Protein AF-A0AAN7TRM8-F1 (afdb_monomer_lite)

Sequence (111 aa):
MESLHETGLLSRVPGSKATQKTAPCPISFQEQEVEETMTKMLEQQDMDRRMYIVREIIAIGTDGWGSFERYDGVVAEANEMEAKALSYAESQLERDMTEQHWPFDDFDEDG

InterPro domains:
  IPR051035 Mitochondrial inheritance protein 9 [PTHR36091] (20-107)

pLDDT: mean 82.81, std 19.2, range [36.41, 98.25]

Secondary st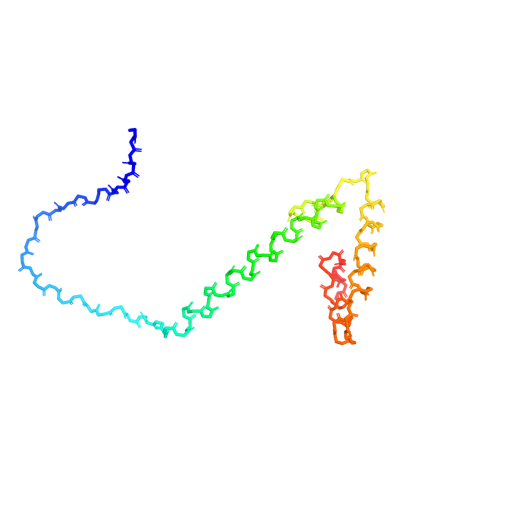ructure (DSSP, 8-state):
----------------------PPPS----HHHHHHHHHHHHHHHHHHHHHHHHHHHHT--TTS---GGGHHHHHHHHHHHHHHHHHH--SHHHHHHHHHS-TTSPP----

Organism: NCBI:txid1508187

Structure (mmCIF, N/CA/C/O backbone):
data_AF-A0AAN7TRM8-F1
#
_entry.id   AF-A0AAN7TRM8-F1
#
loop_
_atom_site.group_PDB
_atom_site.id
_atom_site.type_symbol
_atom_site.label_atom_id
_atom_site.label_alt_id
_atom_site.label_comp_id
_atom_site.label_asym_id
_atom_site.label_entity_id
_atom_site.label_seq_id
_atom_site.pdbx_PDB_ins_code
_atom_site.Cartn_x
_atom_site.Cartn_y
_atom_site.Cartn_z
_atom_site.occupancy
_atom_site.B_iso_or_equiv
_atom_site.auth_seq_id
_atom_site.auth_comp_id
_atom_site.auth_asym_id
_atom_site.auth_atom_id
_atom_site.pdbx_PDB_model_num
ATOM 1 N N . MET A 1 1 ? -33.723 28.912 -2.191 1.00 39.66 1 MET A N 1
ATOM 2 C CA . MET A 1 1 ? -33.309 27.865 -3.145 1.00 39.66 1 MET A CA 1
ATOM 3 C C . MET A 1 1 ? -33.143 26.590 -2.351 1.00 39.66 1 MET A C 1
ATOM 5 O O . MET A 1 1 ? -32.654 26.656 -1.233 1.00 39.66 1 MET A O 1
ATOM 9 N N . GLU A 1 2 ? -33.747 25.531 -2.864 1.00 38.81 2 GLU A N 1
ATOM 10 C CA . GLU A 1 2 ? -34.350 24.409 -2.143 1.00 38.81 2 GLU A CA 1
ATOM 11 C C . GLU A 1 2 ? -33.387 23.575 -1.287 1.00 38.81 2 GLU A C 1
ATOM 13 O O . GLU A 1 2 ? -32.296 23.214 -1.715 1.00 38.81 2 GLU A O 1
ATOM 18 N N . SER A 1 3 ? -33.847 23.247 -0.076 1.00 39.88 3 SER A N 1
ATOM 19 C CA . SER A 1 3 ? -33.336 22.146 0.739 1.00 39.88 3 SER A CA 1
ATOM 20 C C . SER A 1 3 ? -34.163 20.912 0.389 1.00 39.88 3 SER A C 1
ATOM 22 O O . SER A 1 3 ? -35.362 20.869 0.676 1.00 39.88 3 SER A O 1
ATOM 24 N N . LEU A 1 4 ? -33.547 19.939 -0.280 1.00 43.66 4 LEU A N 1
ATOM 25 C CA . LEU A 1 4 ? -34.159 18.649 -0.580 1.00 43.66 4 LEU A CA 1
ATOM 26 C C . LEU A 1 4 ? -33.935 17.717 0.616 1.00 43.66 4 LEU A C 1
ATOM 28 O O . LEU A 1 4 ? -32.913 17.047 0.723 1.00 43.66 4 LEU A O 1
ATOM 32 N N . HIS A 1 5 ? -34.904 17.688 1.530 1.00 36.41 5 HIS A N 1
ATOM 33 C CA . HIS A 1 5 ? -35.105 16.535 2.401 1.00 36.41 5 HIS A CA 1
ATOM 34 C C . HIS A 1 5 ? -35.891 15.491 1.608 1.00 36.41 5 HIS A C 1
ATOM 36 O O . HIS A 1 5 ? -37.102 15.620 1.435 1.00 36.41 5 HIS A O 1
ATOM 42 N N . GLU A 1 6 ? -35.206 14.462 1.121 1.00 40.25 6 GLU A N 1
ATOM 43 C CA . GLU A 1 6 ? -35.857 13.306 0.515 1.00 40.25 6 GLU A CA 1
ATOM 44 C C . GLU A 1 6 ? -36.298 12.350 1.632 1.00 40.25 6 GLU A C 1
ATOM 46 O O . GLU A 1 6 ? -35.547 11.505 2.115 1.00 40.25 6 GLU A O 1
ATOM 51 N N . THR A 1 7 ? -37.525 12.534 2.116 1.00 44.94 7 THR A N 1
ATOM 52 C CA . THR A 1 7 ? -38.198 11.557 2.971 1.00 44.94 7 THR A CA 1
ATOM 53 C C . THR A 1 7 ? -38.925 10.554 2.083 1.00 44.94 7 THR A C 1
ATOM 55 O O . THR A 1 7 ? -40.008 10.810 1.559 1.00 44.94 7 THR A O 1
ATOM 58 N N . GLY A 1 8 ? -38.305 9.385 1.910 1.00 37.59 8 GLY A N 1
ATOM 59 C CA . GLY A 1 8 ? -38.923 8.220 1.287 1.00 37.59 8 GLY A CA 1
ATOM 60 C C . GLY A 1 8 ? -40.209 7.830 2.020 1.00 37.59 8 GLY A C 1
ATOM 61 O O . GLY A 1 8 ? -40.198 7.406 3.176 1.00 37.59 8 GLY A O 1
ATOM 62 N N . LEU A 1 9 ? -41.329 8.016 1.329 1.00 49.41 9 LEU A N 1
ATOM 63 C CA . LEU A 1 9 ? -42.685 7.766 1.791 1.00 49.41 9 LEU A CA 1
ATOM 64 C C . LEU A 1 9 ? -42.954 6.252 1.873 1.00 49.41 9 LEU A C 1
ATOM 66 O O . LEU A 1 9 ? -43.264 5.618 0.868 1.00 49.41 9 LEU A O 1
ATOM 70 N N . LEU A 1 10 ? -42.910 5.666 3.072 1.00 45.72 10 LEU A N 1
ATOM 71 C CA . LEU A 1 10 ? -43.551 4.371 3.323 1.00 45.72 10 LEU A CA 1
ATOM 72 C C . LEU A 1 10 ? -45.015 4.615 3.709 1.00 45.72 10 LEU A C 1
ATOM 74 O O . LEU A 1 10 ? -45.324 5.140 4.780 1.00 45.72 10 LEU A O 1
ATOM 78 N N . SER A 1 11 ? -45.927 4.272 2.797 1.00 47.06 11 SER A N 1
ATOM 79 C CA . SER A 1 11 ? -47.368 4.458 2.975 1.00 47.06 11 SER A CA 1
ATOM 80 C C . SER A 1 11 ? -47.892 3.673 4.181 1.00 47.06 11 SER A C 1
ATOM 82 O O . SER A 1 11 ? -47.685 2.463 4.292 1.00 47.06 11 SER A O 1
ATOM 84 N N . ARG A 1 12 ? -48.626 4.352 5.065 1.00 50.41 12 ARG A N 1
ATOM 85 C CA . ARG A 1 12 ? -49.263 3.768 6.249 1.00 50.41 12 ARG A CA 1
ATOM 86 C C . ARG A 1 12 ? -50.554 3.040 5.863 1.00 50.41 12 ARG A C 1
ATOM 88 O O . ARG A 1 12 ? -51.546 3.683 5.530 1.00 50.41 12 ARG A O 1
ATOM 95 N N . VAL A 1 13 ? -50.566 1.713 5.971 1.00 52.00 13 VAL A N 1
ATOM 96 C CA . VAL A 1 13 ? -51.799 0.904 5.920 1.00 52.00 13 VAL A CA 1
ATOM 97 C C . VAL A 1 13 ? -52.532 1.025 7.268 1.00 52.00 13 VAL A C 1
ATOM 99 O O . VAL A 1 13 ? -51.897 0.840 8.311 1.00 52.00 13 VAL A O 1
ATOM 102 N N . PRO A 1 14 ? -53.845 1.329 7.315 1.00 65.38 14 PRO A N 1
ATOM 103 C CA . PRO A 1 14 ? -54.592 1.335 8.564 1.00 65.38 14 PRO A CA 1
ATOM 104 C C . PRO A 1 14 ? -55.131 -0.073 8.846 1.00 65.38 14 PRO A C 1
ATOM 106 O O . PRO A 1 14 ? -56.083 -0.525 8.216 1.00 65.38 14 PRO A O 1
ATOM 109 N N . GLY A 1 15 ? -54.528 -0.771 9.809 1.00 41.25 15 GLY A N 1
ATOM 110 C CA . GLY A 1 15 ? -54.979 -2.097 10.231 1.00 41.25 15 GLY A CA 1
ATOM 111 C C . GLY A 1 15 ? -54.637 -2.392 11.688 1.00 41.25 15 GLY A C 1
ATOM 112 O O . GLY A 1 15 ? -53.470 -2.514 12.027 1.00 41.25 15 GLY A O 1
ATOM 113 N N . SER A 1 16 ? -55.690 -2.508 12.504 1.00 48.16 16 SER A N 1
ATOM 114 C CA . SER A 1 16 ? -55.790 -3.120 13.840 1.00 48.16 16 SER A CA 1
ATOM 115 C C . SER A 1 16 ? -54.793 -2.707 14.933 1.00 48.16 16 SER A C 1
ATOM 117 O O . SER A 1 16 ? -53.600 -2.979 14.873 1.00 48.16 16 SER A O 1
ATOM 119 N N . LYS A 1 17 ? -55.329 -2.167 16.042 1.00 55.47 17 LYS A N 1
ATOM 120 C CA . LYS A 1 17 ? -54.637 -2.094 17.341 1.00 55.47 17 LYS A CA 1
ATOM 121 C C . LYS A 1 17 ? -54.400 -3.511 17.883 1.00 55.47 17 LYS A C 1
ATOM 123 O O . LYS A 1 17 ? -55.117 -3.971 18.764 1.00 55.47 17 LYS A O 1
ATOM 128 N N . ALA A 1 18 ? -53.395 -4.197 17.361 1.00 56.34 18 ALA A N 1
ATOM 129 C CA . ALA A 1 18 ? -52.691 -5.228 18.097 1.00 56.34 18 ALA A CA 1
ATOM 130 C C . ALA A 1 18 ? -51.423 -4.567 18.630 1.00 56.34 18 ALA A C 1
ATOM 132 O O . ALA A 1 18 ? -50.579 -4.121 17.856 1.00 56.34 18 ALA A O 1
ATOM 133 N N . THR A 1 19 ? -51.294 -4.469 19.949 1.00 58.81 19 THR A N 1
ATOM 134 C CA . THR A 1 19 ? -50.032 -4.098 20.591 1.00 58.81 19 THR A CA 1
ATOM 135 C C . THR A 1 19 ? -49.071 -5.271 20.399 1.00 58.81 19 THR A C 1
ATOM 137 O O . THR A 1 19 ? -48.863 -6.078 21.302 1.00 58.81 19 THR A O 1
ATOM 140 N N . GLN A 1 20 ? -48.551 -5.437 19.182 1.00 61.38 20 GLN A N 1
ATOM 141 C CA . GLN A 1 20 ? -47.474 -6.371 18.909 1.00 61.38 20 GLN A CA 1
ATOM 142 C C . GLN A 1 20 ? -46.255 -5.832 19.651 1.00 61.38 20 GLN A C 1
ATOM 144 O O . GLN A 1 20 ? -45.634 -4.860 19.230 1.00 61.38 20 GLN A O 1
ATOM 149 N N . LYS A 1 21 ? -45.951 -6.429 20.808 1.00 66.75 21 LYS A N 1
ATOM 150 C CA . LYS A 1 21 ? -44.639 -6.281 21.433 1.00 66.75 21 LYS A CA 1
ATOM 151 C C . LYS A 1 21 ? -43.646 -6.891 20.454 1.00 66.75 21 LYS A C 1
ATOM 153 O O . LYS A 1 21 ? -43.490 -8.108 20.419 1.00 66.75 21 LYS A O 1
ATOM 158 N N . THR A 1 22 ? -43.049 -6.058 19.612 1.00 73.31 22 THR A N 1
ATOM 159 C CA . THR A 1 22 ? -41.921 -6.459 18.781 1.00 73.31 22 THR A CA 1
ATOM 160 C C . THR A 1 22 ? -40.841 -6.933 19.739 1.00 73.31 22 THR A C 1
ATOM 162 O O . THR A 1 22 ? -40.399 -6.162 20.596 1.00 73.31 22 THR A O 1
ATOM 165 N N . ALA A 1 23 ? -40.490 -8.217 19.665 1.00 81.56 23 ALA A N 1
ATOM 166 C CA . ALA A 1 23 ? -39.353 -8.725 20.412 1.00 81.56 23 ALA A CA 1
ATOM 167 C C . ALA A 1 23 ? -38.130 -7.857 20.059 1.00 81.56 23 ALA A C 1
ATOM 169 O O . ALA A 1 23 ? -38.003 -7.457 18.895 1.00 81.56 23 ALA A O 1
ATOM 170 N N . PRO A 1 24 ? -37.278 -7.505 21.038 1.00 83.44 24 PRO A N 1
ATOM 171 C CA . PRO A 1 24 ? -36.053 -6.779 20.739 1.00 83.44 24 PRO A CA 1
ATOM 172 C C . PRO A 1 24 ? -35.246 -7.560 19.699 1.00 83.44 24 PRO A C 1
ATOM 174 O O . PRO A 1 24 ? -35.302 -8.794 19.669 1.00 83.44 24 PRO A O 1
ATOM 177 N N . CYS A 1 25 ? -34.529 -6.839 18.832 1.00 83.94 25 CYS A N 1
ATOM 178 C CA . CYS A 1 25 ? -33.627 -7.462 17.870 1.00 83.94 25 CYS A CA 1
ATOM 179 C C . CYS A 1 25 ? -32.715 -8.442 18.628 1.00 83.94 25 CYS A C 1
ATOM 181 O O . CYS A 1 25 ? -32.106 -8.033 19.618 1.00 83.94 25 CYS A O 1
ATOM 183 N N . PRO A 1 26 ? -32.624 -9.718 18.215 1.00 91.50 26 PRO A N 1
ATOM 184 C CA . PRO A 1 26 ? -31.809 -10.702 18.924 1.00 91.50 26 PRO A CA 1
ATOM 185 C C . PRO A 1 26 ? -30.303 -10.419 18.805 1.00 91.50 26 PRO A C 1
ATOM 187 O O . PRO A 1 26 ? -29.511 -11.076 19.471 1.00 91.50 26 PRO A O 1
ATOM 190 N N . ILE A 1 27 ? -29.916 -9.462 17.956 1.00 91.62 27 ILE A N 1
ATOM 191 C CA . ILE A 1 27 ? -28.541 -9.024 17.741 1.00 91.62 27 ILE A CA 1
ATOM 192 C C . ILE A 1 27 ? -28.397 -7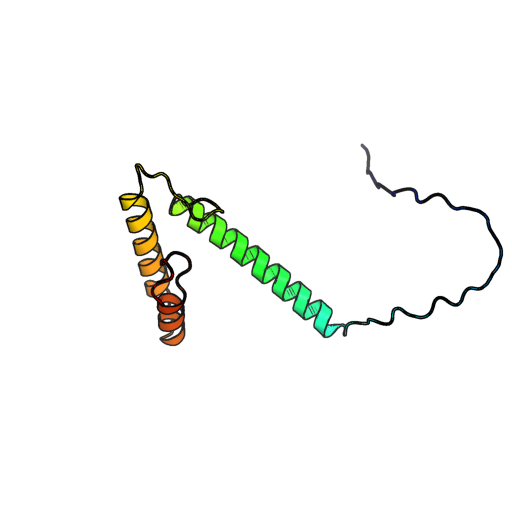.614 18.310 1.00 91.62 27 ILE A C 1
ATOM 194 O O . ILE A 1 27 ? -29.147 -6.704 17.946 1.00 91.62 27 ILE A O 1
ATOM 198 N N . SER A 1 28 ? -27.404 -7.443 19.172 1.00 91.31 28 SER A N 1
ATOM 199 C CA . SER A 1 28 ? -26.964 -6.161 19.709 1.00 91.31 28 SER A CA 1
ATOM 200 C C . SER A 1 28 ? -25.445 -6.120 19.681 1.00 91.31 28 SER A C 1
ATOM 202 O O . SER A 1 28 ? -24.813 -7.121 20.013 1.00 91.31 28 SER A O 1
ATOM 204 N N . PHE A 1 29 ? -24.886 -4.968 19.336 1.00 93.62 29 PHE A N 1
ATOM 205 C CA . PHE A 1 29 ? -23.449 -4.724 19.385 1.00 93.62 29 PHE A CA 1
ATOM 206 C C . PHE A 1 29 ? -23.116 -3.909 20.624 1.00 93.62 29 PHE A C 1
ATOM 208 O O . PHE A 1 29 ? -23.926 -3.090 21.072 1.00 93.62 29 PHE A O 1
ATOM 215 N N . GLN A 1 30 ? -21.931 -4.134 21.175 1.00 96.69 30 GLN A N 1
ATOM 216 C CA . GLN A 1 30 ? -21.408 -3.256 22.213 1.00 96.69 30 GLN A CA 1
ATOM 217 C C . GLN A 1 30 ? -21.055 -1.905 21.582 1.00 96.69 30 GLN A C 1
ATOM 219 O O . GLN A 1 30 ? -20.609 -1.848 20.440 1.00 96.69 30 GLN A O 1
ATOM 224 N N . GLU A 1 31 ? -21.237 -0.806 22.314 1.00 96.62 31 GLU A N 1
ATOM 225 C CA . GLU A 1 31 ? -20.917 0.535 21.799 1.00 96.62 31 GLU A CA 1
ATOM 226 C C . GLU A 1 31 ? -19.448 0.636 21.356 1.00 96.62 31 GLU A C 1
ATOM 228 O O . GLU A 1 31 ? -19.157 1.165 20.285 1.00 96.62 31 GLU A O 1
ATOM 233 N N . GLN A 1 32 ? -18.549 -0.003 22.110 1.00 97.38 32 GLN A N 1
ATOM 234 C CA . GLN A 1 32 ? -17.135 -0.125 21.764 1.00 97.38 32 GLN A CA 1
ATOM 235 C C . GLN A 1 32 ? -16.909 -0.833 20.415 1.00 97.38 32 GLN A C 1
ATOM 237 O O . GLN A 1 32 ? -16.101 -0.377 19.614 1.00 97.38 32 GLN A O 1
ATOM 242 N N . GLU A 1 33 ? -17.635 -1.917 20.122 1.00 97.38 33 GLU A N 1
ATOM 243 C CA . GLU A 1 33 ? -17.498 -2.644 18.847 1.00 97.38 33 GLU A CA 1
ATOM 244 C C . GLU A 1 33 ? -17.915 -1.768 17.659 1.00 97.38 33 GLU A C 1
ATOM 246 O O . GLU A 1 33 ? -17.306 -1.829 16.588 1.00 97.38 33 GLU A O 1
ATOM 251 N N . VAL A 1 34 ? -18.941 -0.933 17.847 1.00 96.81 34 VAL A N 1
ATOM 252 C CA . VAL A 1 34 ? -19.386 0.025 16.829 1.00 96.81 34 VAL A CA 1
ATOM 253 C C . VAL A 1 34 ? -18.301 1.071 16.583 1.00 96.81 34 VAL A C 1
ATOM 255 O O . VAL A 1 34 ? -17.945 1.313 15.432 1.00 96.81 34 VAL A O 1
ATOM 258 N N . GLU A 1 35 ? -17.740 1.657 17.641 1.00 98.00 35 GLU A N 1
ATOM 259 C CA . GLU A 1 35 ? -16.680 2.665 17.534 1.00 98.00 35 GLU A CA 1
ATOM 260 C C . GLU A 1 35 ? -15.411 2.112 16.864 1.00 98.00 35 GLU A C 1
ATOM 262 O O . GLU A 1 35 ? -14.881 2.716 15.926 1.00 98.00 35 GLU A O 1
ATOM 267 N N . GLU A 1 36 ? -14.961 0.924 17.272 1.00 97.94 36 GLU A N 1
ATOM 268 C CA . GLU A 1 36 ? -13.816 0.241 16.662 1.00 97.94 36 GLU A CA 1
ATOM 269 C C . GLU A 1 36 ? -14.056 -0.065 15.178 1.00 97.94 36 GLU A C 1
ATOM 271 O O . GLU A 1 36 ? -13.164 0.113 14.346 1.00 97.94 36 GLU A O 1
ATOM 276 N N . THR A 1 37 ? -15.269 -0.495 14.822 1.00 97.81 37 THR A N 1
ATOM 277 C CA . THR A 1 37 ? -15.637 -0.781 13.428 1.00 97.81 37 THR A CA 1
ATOM 278 C C . THR A 1 37 ? -15.613 0.487 12.578 1.00 97.81 37 THR A C 1
ATOM 280 O O . THR A 1 37 ? -15.077 0.481 11.470 1.00 97.81 37 THR A O 1
ATOM 283 N N . MET A 1 38 ? -16.154 1.590 13.098 1.00 97.94 38 MET A N 1
ATOM 284 C CA . MET A 1 38 ? -16.146 2.873 12.394 1.00 97.94 38 MET A CA 1
ATOM 285 C C . MET A 1 38 ? -14.724 3.411 12.218 1.00 97.94 38 MET A C 1
ATOM 287 O O . MET A 1 38 ? -14.409 3.958 11.165 1.00 97.94 38 MET A O 1
ATOM 291 N N . THR A 1 39 ? -13.852 3.204 13.206 1.00 98.25 39 THR A N 1
ATOM 292 C CA . THR A 1 39 ? -12.437 3.593 13.127 1.00 98.25 39 THR A CA 1
ATOM 293 C C . THR A 1 39 ? -11.717 2.825 12.019 1.00 98.25 39 THR A C 1
ATOM 295 O O . THR A 1 39 ? -11.143 3.441 11.122 1.00 98.25 39 THR A O 1
ATOM 298 N N . LYS A 1 40 ? -11.854 1.494 11.990 1.00 98.19 40 LYS A N 1
ATOM 299 C CA . LYS A 1 40 ? -11.288 0.642 10.928 1.00 98.19 40 LYS A CA 1
ATOM 300 C C . LYS A 1 40 ? -11.814 1.001 9.541 1.00 98.19 40 LYS A C 1
ATOM 302 O O . LYS A 1 40 ? -11.069 0.958 8.569 1.00 98.19 40 LYS A O 1
ATOM 307 N N . MET A 1 41 ? -13.089 1.379 9.430 1.00 98.12 41 MET A N 1
ATOM 308 C CA . MET A 1 41 ? -13.657 1.840 8.161 1.00 98.12 41 MET A CA 1
ATOM 309 C C . MET A 1 41 ? -12.947 3.099 7.646 1.00 98.12 41 MET A C 1
ATOM 311 O O . MET A 1 41 ? -12.691 3.204 6.449 1.00 98.12 41 MET A O 1
ATOM 315 N N . LEU A 1 42 ? -12.622 4.048 8.528 1.00 98.12 42 LEU A N 1
ATOM 316 C CA . LEU A 1 42 ? -11.897 5.263 8.147 1.00 98.12 42 LEU A CA 1
ATOM 317 C C . LEU A 1 42 ? -10.448 4.956 7.748 1.00 98.12 42 LEU A C 1
ATOM 319 O O . LEU A 1 42 ? -9.974 5.481 6.743 1.00 98.12 42 LEU A O 1
ATOM 323 N N . GLU A 1 43 ? -9.773 4.079 8.493 1.00 97.62 43 GLU A N 1
ATOM 324 C CA . GLU A 1 43 ? -8.423 3.605 8.159 1.00 97.62 43 GLU A CA 1
ATOM 325 C C . GLU A 1 43 ? -8.400 2.916 6.788 1.00 97.62 43 GLU A C 1
ATOM 327 O O . GLU A 1 43 ? -7.560 3.235 5.947 1.00 97.62 43 GLU A O 1
ATOM 332 N N . GLN A 1 44 ? -9.374 2.041 6.516 1.00 97.31 44 GLN A N 1
ATOM 333 C CA . GLN A 1 44 ? -9.502 1.362 5.228 1.00 97.31 44 GLN A CA 1
ATOM 334 C C . GLN A 1 44 ? -9.724 2.348 4.076 1.00 97.31 44 GLN A C 1
ATOM 336 O O . GLN A 1 44 ? -9.065 2.239 3.050 1.00 97.31 44 GLN A O 1
ATOM 341 N N . GLN A 1 45 ? -10.596 3.347 4.245 1.00 97.88 45 GLN A N 1
ATOM 342 C CA . GLN A 1 45 ? -10.836 4.360 3.210 1.00 97.88 45 GLN A CA 1
ATOM 343 C C . GLN A 1 45 ? -9.580 5.171 2.870 1.00 97.88 45 GLN A C 1
ATOM 345 O O . GLN A 1 45 ? -9.382 5.562 1.716 1.00 97.88 45 GLN A O 1
ATOM 350 N N . ASP A 1 46 ? -8.737 5.453 3.864 1.00 97.19 46 ASP A N 1
ATOM 351 C CA . ASP A 1 46 ? -7.463 6.127 3.631 1.00 97.19 46 ASP A CA 1
ATOM 352 C C . ASP A 1 46 ? -6.472 5.215 2.894 1.00 97.19 46 ASP A C 1
ATOM 354 O O . ASP A 1 46 ? -5.858 5.639 1.912 1.00 97.19 46 ASP A O 1
ATOM 358 N N . MET A 1 47 ? -6.371 3.944 3.296 1.00 94.44 47 MET A N 1
ATOM 359 C CA . MET A 1 47 ? -5.553 2.953 2.590 1.00 94.44 47 MET A CA 1
ATOM 360 C C . MET A 1 47 ? -6.001 2.766 1.137 1.00 94.44 47 MET A C 1
ATOM 362 O O . MET A 1 47 ? -5.161 2.801 0.239 1.00 94.44 47 MET A O 1
ATOM 366 N N . ASP A 1 48 ? -7.306 2.665 0.879 1.00 95.38 48 ASP A N 1
ATOM 367 C CA . ASP A 1 48 ? -7.866 2.520 -0.469 1.00 95.38 48 ASP A CA 1
ATOM 368 C C . ASP A 1 48 ? -7.502 3.720 -1.356 1.00 95.38 48 ASP A C 1
ATOM 370 O O . ASP A 1 48 ? -7.118 3.561 -2.518 1.00 95.38 48 ASP A O 1
ATOM 374 N N . ARG A 1 49 ? -7.551 4.940 -0.801 1.00 96.38 49 ARG A N 1
ATOM 375 C CA . ARG A 1 49 ? -7.130 6.160 -1.506 1.00 96.38 49 ARG A CA 1
ATOM 376 C C . ARG A 1 49 ? -5.642 6.128 -1.848 1.00 96.38 49 ARG A C 1
ATOM 378 O O . ARG A 1 49 ? -5.267 6.499 -2.960 1.00 96.38 49 ARG A O 1
ATOM 385 N N . ARG A 1 50 ? -4.790 5.719 -0.905 1.00 93.38 50 ARG A N 1
ATOM 386 C CA . ARG A 1 50 ? -3.341 5.606 -1.136 1.00 93.38 50 ARG A CA 1
ATOM 387 C C . ARG A 1 50 ? -3.045 4.551 -2.197 1.00 93.38 50 ARG A C 1
ATOM 389 O O . ARG A 1 50 ? -2.267 4.816 -3.109 1.00 93.38 50 ARG A O 1
ATOM 396 N N . MET A 1 51 ? -3.723 3.407 -2.133 1.00 93.06 51 MET A N 1
ATOM 397 C CA . MET A 1 51 ? -3.570 2.325 -3.101 1.00 93.06 51 MET A CA 1
ATOM 398 C C . MET A 1 51 ? -4.005 2.744 -4.507 1.00 93.06 51 MET A C 1
ATOM 400 O O . MET A 1 51 ? -3.329 2.413 -5.477 1.00 93.06 51 MET A O 1
ATOM 404 N N . TYR A 1 52 ? -5.088 3.519 -4.627 1.00 94.62 52 TYR A N 1
ATOM 405 C CA . TYR A 1 52 ? -5.489 4.113 -5.903 1.00 94.62 52 TYR A CA 1
ATOM 406 C C . TYR A 1 52 ? -4.358 4.958 -6.505 1.00 94.62 52 TYR A C 1
ATOM 408 O O . TYR A 1 52 ? -3.993 4.761 -7.658 1.00 94.62 52 TYR A O 1
ATOM 416 N N . ILE A 1 53 ? -3.752 5.851 -5.715 1.00 94.44 53 ILE A N 1
ATOM 417 C CA . ILE A 1 53 ? -2.653 6.710 -6.186 1.00 94.44 53 ILE A CA 1
ATOM 418 C C . ILE A 1 53 ? -1.459 5.870 -6.653 1.00 94.44 53 ILE A C 1
ATOM 420 O O . ILE A 1 53 ? -0.888 6.150 -7.704 1.00 94.44 53 ILE A O 1
ATOM 424 N N . VAL A 1 54 ? -1.088 4.837 -5.895 1.00 93.50 54 VAL A N 1
ATOM 425 C CA . VAL A 1 54 ? 0.033 3.956 -6.250 1.00 93.50 54 VAL A CA 1
ATOM 426 C C . VAL A 1 54 ? -0.244 3.208 -7.557 1.00 93.50 54 VAL A C 1
ATOM 428 O O . VAL A 1 54 ? 0.613 3.193 -8.438 1.00 93.50 54 VAL A O 1
ATOM 431 N N . ARG A 1 55 ? -1.450 2.657 -7.733 1.00 93.94 55 ARG A N 1
ATOM 432 C CA . ARG A 1 55 ? -1.861 1.976 -8.974 1.00 93.94 55 ARG A CA 1
ATOM 433 C C . ARG A 1 55 ? -1.793 2.889 -10.197 1.00 93.94 55 ARG A C 1
ATOM 435 O O . ARG A 1 55 ? -1.292 2.466 -11.235 1.00 93.94 55 ARG A O 1
ATOM 442 N N . GLU A 1 56 ? -2.221 4.143 -10.060 1.00 94.12 56 GLU A N 1
ATOM 443 C CA . GLU A 1 56 ? -2.145 5.132 -11.144 1.00 94.12 56 GLU A CA 1
ATOM 444 C C . GLU A 1 56 ? -0.695 5.465 -11.526 1.00 94.12 56 GLU A C 1
ATOM 446 O O . GLU A 1 56 ? -0.405 5.660 -12.705 1.00 94.12 56 GLU A O 1
ATOM 451 N N . ILE A 1 57 ? 0.222 5.509 -10.550 1.00 93.50 57 ILE A N 1
ATOM 452 C CA . ILE A 1 57 ? 1.655 5.738 -10.800 1.00 93.50 57 ILE A CA 1
ATOM 453 C C . ILE A 1 57 ? 2.267 4.556 -11.556 1.00 93.50 57 ILE A C 1
ATOM 455 O O . ILE A 1 57 ? 2.944 4.764 -12.558 1.00 93.50 57 ILE A O 1
ATOM 459 N N . ILE A 1 58 ? 1.997 3.328 -11.106 1.00 93.38 58 ILE A N 1
ATOM 460 C CA . ILE A 1 58 ? 2.538 2.103 -11.718 1.00 93.38 58 ILE A CA 1
ATOM 461 C C . ILE A 1 58 ? 1.840 1.792 -13.062 1.00 93.38 58 ILE A C 1
ATOM 463 O O . ILE A 1 58 ? 2.354 1.034 -13.880 1.00 93.38 58 ILE A O 1
ATOM 467 N N . ALA A 1 59 ? 0.693 2.427 -13.335 1.00 93.12 59 ALA A N 1
ATOM 468 C CA . ALA A 1 59 ? -0.173 2.194 -14.492 1.00 93.12 59 ALA A CA 1
ATOM 469 C C . ALA A 1 59 ? -0.802 0.787 -14.518 1.00 93.12 59 ALA A C 1
ATOM 471 O O . ALA A 1 59 ? -0.878 0.138 -15.566 1.00 93.12 59 ALA A O 1
ATOM 472 N N . ILE A 1 60 ? -1.284 0.347 -13.351 1.00 91.38 60 ILE A N 1
ATOM 473 C CA . ILE A 1 60 ? -2.005 -0.917 -13.153 1.00 91.38 60 ILE A CA 1
ATOM 474 C C . ILE A 1 60 ? -3.482 -0.629 -12.870 1.00 91.38 60 ILE A C 1
ATOM 476 O O . ILE A 1 60 ? -3.820 0.231 -12.057 1.00 91.38 60 ILE A O 1
ATOM 480 N N . GLY A 1 61 ? -4.375 -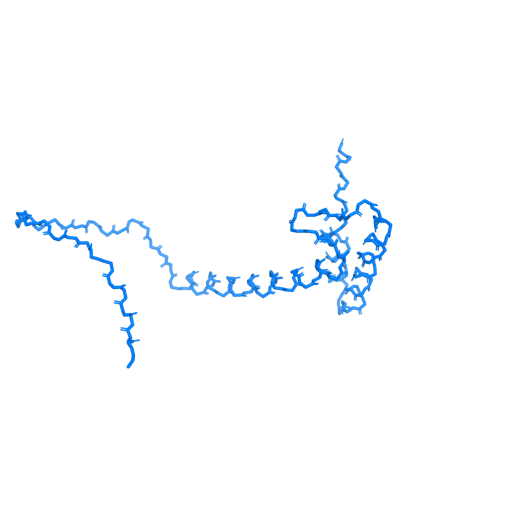1.380 -13.512 1.00 90.50 61 GLY A N 1
ATOM 481 C CA . GLY A 1 61 ? -5.811 -1.306 -13.275 1.00 90.50 61 GLY A CA 1
ATOM 482 C C . GLY A 1 61 ? -6.239 -1.818 -11.894 1.00 90.50 61 GLY A C 1
ATOM 483 O O . GLY A 1 61 ? -5.490 -2.439 -11.134 1.00 90.50 61 GLY A O 1
ATOM 484 N N . THR A 1 62 ? -7.506 -1.595 -11.548 1.00 88.38 62 THR A N 1
ATOM 485 C CA . THR A 1 62 ? -8.106 -2.186 -10.335 1.00 88.38 62 THR A CA 1
ATOM 486 C C . THR A 1 62 ? -8.208 -3.709 -10.410 1.00 88.38 62 THR A C 1
ATOM 488 O O . THR A 1 62 ? -8.324 -4.363 -9.382 1.00 88.38 62 THR A O 1
ATOM 491 N N . ASP A 1 63 ? -8.174 -4.260 -11.621 1.00 87.00 63 ASP A N 1
ATOM 492 C CA . ASP A 1 63 ? -8.139 -5.691 -11.926 1.00 87.00 63 ASP A CA 1
ATOM 493 C C . ASP A 1 63 ? -6.729 -6.299 -11.846 1.00 87.00 63 ASP A C 1
ATOM 495 O O . ASP A 1 63 ? -6.585 -7.505 -12.016 1.00 87.00 63 ASP A O 1
ATOM 499 N N . GLY A 1 64 ? -5.707 -5.481 -11.568 1.00 82.25 64 GLY A N 1
ATOM 500 C CA . GLY A 1 64 ? -4.317 -5.923 -11.464 1.00 82.25 64 GLY A CA 1
ATOM 501 C C . GLY A 1 64 ? -3.567 -5.973 -12.795 1.00 82.25 64 GLY A C 1
ATOM 502 O O . GLY A 1 64 ? -2.388 -6.307 -12.795 1.00 82.25 64 GLY A O 1
ATOM 503 N N . TRP A 1 65 ? -4.191 -5.592 -13.915 1.00 86.94 65 TRP A N 1
ATOM 504 C CA . TRP A 1 65 ? -3.564 -5.678 -15.236 1.00 86.94 65 TRP A CA 1
ATOM 505 C C . TRP A 1 65 ? -2.994 -4.337 -15.713 1.00 86.94 65 TRP A C 1
ATOM 507 O O . TRP A 1 65 ? -3.578 -3.274 -15.502 1.00 86.94 65 TRP A O 1
ATOM 517 N N . GLY A 1 66 ? -1.850 -4.395 -16.398 1.00 86.69 66 GLY A N 1
ATOM 518 C CA . GLY A 1 66 ? -1.270 -3.286 -17.163 1.00 86.69 66 GLY A CA 1
ATOM 519 C C . GLY A 1 66 ? -1.423 -3.486 -18.678 1.00 86.69 66 GLY A C 1
ATOM 520 O O . GLY A 1 66 ? -1.849 -4.541 -19.149 1.00 86.69 66 GLY A O 1
ATOM 521 N N . SER A 1 67 ? -1.047 -2.480 -19.475 1.00 89.00 67 SER A N 1
ATOM 522 C CA . SER A 1 67 ? -0.948 -2.636 -20.938 1.00 89.00 67 SER A CA 1
ATOM 523 C C . SER A 1 67 ? 0.233 -3.542 -21.292 1.00 89.00 67 SER A C 1
ATOM 525 O O . SER A 1 67 ? 1.348 -3.332 -20.813 1.00 89.00 67 SER A O 1
ATOM 527 N N . PHE A 1 68 ? -0.002 -4.517 -22.174 1.00 89.12 68 PHE A N 1
ATOM 528 C CA . PHE A 1 68 ? 1.023 -5.457 -22.635 1.00 89.12 68 PHE A CA 1
ATOM 529 C C . PHE A 1 68 ? 2.235 -4.738 -23.244 1.00 89.12 68 PHE A C 1
ATOM 531 O O . PHE A 1 68 ? 3.378 -5.092 -22.974 1.00 89.12 68 PHE A O 1
ATOM 538 N N . GLU A 1 69 ? 2.001 -3.668 -24.006 1.00 93.69 69 GLU A N 1
ATOM 539 C CA . GLU A 1 69 ? 3.049 -2.866 -24.645 1.00 93.69 69 GLU A CA 1
ATOM 540 C C . GLU A 1 69 ? 3.976 -2.165 -23.643 1.00 93.69 69 GLU A C 1
ATOM 542 O O . GLU A 1 69 ? 5.066 -1.729 -24.014 1.00 93.69 69 GLU A O 1
ATOM 547 N N . ARG A 1 70 ? 3.534 -2.016 -22.391 1.00 89.69 70 ARG A N 1
ATOM 548 C CA . ARG A 1 70 ? 4.275 -1.352 -21.316 1.00 89.69 70 ARG A CA 1
ATOM 549 C C . ARG A 1 70 ? 4.669 -2.298 -20.190 1.00 89.69 70 ARG A C 1
ATOM 551 O O . ARG A 1 70 ? 5.158 -1.803 -19.183 1.00 89.69 70 ARG A O 1
ATOM 558 N N . TYR A 1 71 ? 4.488 -3.608 -20.354 1.00 90.12 71 TYR A N 1
ATOM 559 C CA . TYR A 1 71 ? 4.684 -4.596 -19.292 1.00 90.12 71 TYR A CA 1
ATOM 560 C C . TYR A 1 71 ? 6.014 -4.415 -18.547 1.00 90.12 71 TYR A C 1
ATOM 562 O O . TYR A 1 71 ? 6.006 -4.177 -17.344 1.00 90.12 71 TYR A O 1
ATOM 570 N N . ASP A 1 72 ? 7.141 -4.401 -19.264 1.00 91.81 72 ASP A N 1
ATOM 571 C CA . ASP A 1 72 ? 8.466 -4.247 -18.645 1.00 91.81 72 ASP A CA 1
ATOM 572 C C . ASP A 1 72 ? 8.604 -2.931 -17.860 1.00 91.81 72 ASP A C 1
ATOM 574 O O . ASP A 1 72 ? 9.253 -2.881 -16.818 1.00 91.81 72 ASP A O 1
ATOM 578 N N . GLY A 1 73 ? 7.974 -1.857 -18.348 1.00 92.62 73 GLY A N 1
ATOM 579 C CA . GLY A 1 73 ? 7.948 -0.566 -17.663 1.00 92.62 73 GLY A CA 1
ATOM 580 C C . GLY A 1 73 ? 7.081 -0.590 -16.406 1.00 92.62 73 GLY A C 1
ATOM 581 O O . GLY A 1 73 ? 7.494 -0.075 -15.376 1.00 92.62 73 GLY A O 1
ATOM 582 N N . VAL A 1 74 ? 5.914 -1.233 -16.470 1.00 92.19 74 VAL A N 1
ATOM 583 C CA . VAL A 1 74 ? 5.009 -1.427 -15.325 1.00 92.19 74 VAL A CA 1
ATOM 584 C C . VAL A 1 74 ? 5.699 -2.246 -14.228 1.00 92.19 74 VAL A C 1
ATOM 586 O O . VAL A 1 74 ? 5.661 -1.858 -13.063 1.00 92.19 74 VAL A O 1
ATOM 589 N N . VAL A 1 75 ? 6.398 -3.326 -14.593 1.00 91.19 75 VAL A N 1
ATOM 590 C CA . VAL A 1 75 ? 7.192 -4.141 -13.655 1.00 91.19 75 VAL A CA 1
ATOM 591 C C . VAL A 1 75 ? 8.323 -3.319 -13.030 1.00 91.19 75 VAL A C 1
ATOM 593 O O . VAL A 1 75 ? 8.543 -3.382 -11.823 1.00 91.19 75 VAL A O 1
ATOM 596 N N . ALA A 1 76 ? 9.029 -2.508 -13.824 1.00 93.19 76 ALA A N 1
ATOM 597 C CA . ALA A 1 76 ? 10.088 -1.647 -13.304 1.00 93.19 76 ALA A CA 1
ATOM 598 C C . ALA A 1 76 ? 9.561 -0.608 -12.295 1.00 93.19 76 ALA A C 1
ATOM 600 O O . ALA A 1 76 ? 10.176 -0.420 -11.247 1.00 93.19 76 ALA A O 1
ATOM 601 N N . GLU A 1 77 ? 8.417 0.023 -12.574 1.00 94.06 77 GLU A N 1
ATOM 602 C CA . GLU A 1 77 ? 7.775 0.984 -11.664 1.00 94.06 77 GLU A CA 1
ATOM 603 C C . GLU A 1 77 ? 7.276 0.313 -10.372 1.00 94.06 77 GLU A C 1
ATOM 605 O O . GLU A 1 77 ? 7.422 0.881 -9.288 1.00 94.06 77 GLU A O 1
ATOM 610 N N . ALA A 1 78 ? 6.737 -0.910 -10.455 1.00 92.56 78 ALA A N 1
ATOM 611 C CA . ALA A 1 78 ? 6.336 -1.686 -9.280 1.00 92.56 78 ALA A CA 1
ATOM 612 C C . ALA A 1 78 ? 7.531 -1.980 -8.356 1.00 92.56 78 ALA A C 1
ATOM 614 O O . ALA A 1 78 ? 7.456 -1.709 -7.156 1.00 92.56 78 ALA A O 1
ATOM 615 N N . ASN A 1 79 ? 8.652 -2.430 -8.927 1.00 92.81 79 ASN A N 1
ATOM 616 C CA . ASN A 1 79 ? 9.892 -2.691 -8.187 1.00 92.81 79 ASN A CA 1
ATOM 617 C C . ASN A 1 79 ? 10.499 -1.404 -7.600 1.00 92.81 79 ASN A C 1
ATOM 619 O O . ASN A 1 79 ? 11.019 -1.395 -6.483 1.00 92.81 79 ASN A O 1
ATOM 623 N N . GLU A 1 80 ? 10.433 -0.282 -8.327 1.00 95.00 80 GLU A N 1
ATOM 624 C CA . GLU A 1 80 ? 10.884 1.012 -7.803 1.00 95.00 80 GLU A CA 1
ATOM 625 C C . GLU A 1 80 ? 10.018 1.472 -6.620 1.00 95.00 80 GLU A C 1
ATOM 627 O O . GLU A 1 80 ? 10.534 2.029 -5.645 1.00 95.00 80 GLU A O 1
ATOM 632 N N . MET A 1 81 ? 8.706 1.240 -6.682 1.00 94.62 81 MET A N 1
ATOM 633 C CA . MET A 1 81 ? 7.791 1.569 -5.593 1.00 94.62 81 MET A CA 1
ATOM 634 C C . MET A 1 81 ? 8.058 0.718 -4.345 1.00 94.62 81 MET A C 1
ATOM 636 O O . MET A 1 81 ? 8.047 1.258 -3.237 1.00 94.62 81 MET A O 1
ATOM 640 N N . GLU A 1 82 ? 8.365 -0.568 -4.512 1.00 94.75 82 GLU A N 1
ATOM 641 C CA . GLU A 1 82 ? 8.775 -1.452 -3.416 1.00 94.75 82 GLU A CA 1
ATOM 642 C C . GLU A 1 82 ? 10.062 -0.948 -2.754 1.00 94.75 82 GLU A C 1
ATOM 644 O O . GLU A 1 82 ? 10.113 -0.738 -1.540 1.00 94.75 82 GLU A O 1
ATOM 649 N N . ALA A 1 83 ? 11.084 -0.632 -3.556 1.00 96.19 83 ALA A N 1
ATOM 650 C CA . ALA A 1 83 ? 12.345 -0.093 -3.053 1.00 96.19 83 ALA A CA 1
ATOM 651 C C . ALA A 1 83 ? 12.145 1.223 -2.278 1.00 96.19 83 ALA A C 1
ATOM 653 O O . ALA A 1 83 ? 12.775 1.444 -1.238 1.00 96.19 83 ALA A O 1
ATOM 654 N N . LYS A 1 84 ? 11.238 2.095 -2.744 1.00 95.19 84 LYS A N 1
ATOM 655 C CA . LYS A 1 84 ? 10.846 3.309 -2.012 1.00 95.19 84 LYS A CA 1
ATOM 656 C C . LYS A 1 84 ? 10.183 2.959 -0.682 1.00 95.19 84 LYS A C 1
ATOM 658 O O . LYS A 1 84 ? 10.592 3.519 0.335 1.00 95.19 84 LYS A O 1
ATOM 663 N N . ALA A 1 85 ? 9.221 2.038 -0.662 1.00 93.75 85 ALA A N 1
ATOM 664 C CA . ALA A 1 85 ? 8.556 1.602 0.567 1.00 93.75 85 ALA A CA 1
ATOM 665 C C . ALA A 1 85 ? 9.564 1.065 1.599 1.00 93.75 85 ALA A C 1
ATOM 667 O O . ALA A 1 85 ? 9.579 1.526 2.742 1.00 93.75 85 ALA A O 1
ATOM 668 N N . LEU A 1 86 ? 10.492 0.204 1.174 1.00 96.69 86 LEU A N 1
ATOM 669 C CA . LEU A 1 86 ? 11.563 -0.333 2.022 1.00 96.69 86 LEU A CA 1
ATOM 670 C C . LEU A 1 86 ? 12.515 0.748 2.549 1.00 96.69 86 LEU A C 1
ATOM 672 O O . LEU A 1 86 ? 13.010 0.649 3.675 1.00 96.69 86 LEU A O 1
ATOM 676 N N . SER A 1 87 ? 12.762 1.801 1.763 1.00 97.12 87 SER A N 1
ATOM 677 C CA . SER A 1 87 ? 13.596 2.930 2.193 1.00 97.12 87 SER A CA 1
ATOM 678 C C . SER A 1 87 ? 12.948 3.770 3.299 1.00 97.12 87 SER A C 1
ATOM 680 O O . SER A 1 87 ? 13.663 4.359 4.111 1.00 97.12 87 SER A O 1
ATOM 682 N N . TYR A 1 88 ? 11.612 3.798 3.354 1.00 95.31 88 TYR A N 1
ATOM 683 C CA . TYR A 1 88 ? 10.851 4.501 4.386 1.00 95.31 88 TYR A CA 1
ATOM 684 C C . TYR A 1 88 ? 10.597 3.658 5.639 1.00 95.31 88 TYR A C 1
ATOM 686 O O . TYR A 1 88 ? 10.218 4.225 6.659 1.00 95.31 88 TYR A O 1
ATOM 694 N N . ALA A 1 89 ? 10.826 2.343 5.591 1.00 96.69 89 ALA A N 1
ATOM 695 C CA . ALA A 1 89 ? 10.649 1.465 6.742 1.00 96.69 89 ALA A CA 1
ATOM 696 C C . ALA A 1 89 ? 11.605 1.838 7.891 1.00 96.69 89 ALA A C 1
ATOM 698 O O . ALA A 1 89 ? 12.839 1.849 7.751 1.00 96.69 89 ALA A O 1
ATOM 699 N N . GLU A 1 90 ? 11.024 2.101 9.057 1.00 97.31 90 GLU A N 1
ATOM 7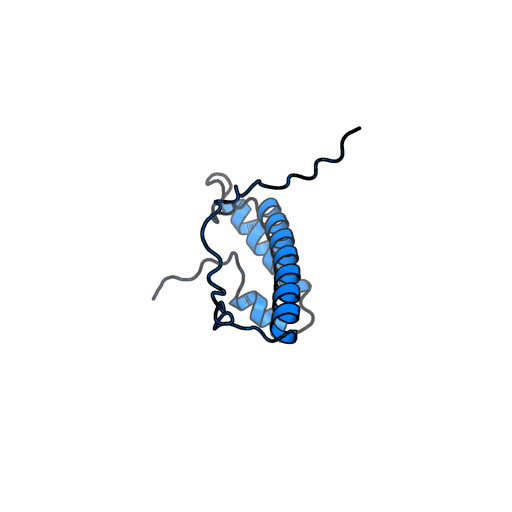00 C CA . GLU A 1 90 ? 11.715 2.546 10.265 1.00 97.31 90 GLU A CA 1
ATOM 701 C C . GLU A 1 90 ? 12.189 1.361 11.113 1.00 97.31 90 GLU A C 1
ATOM 703 O O . GLU A 1 90 ? 13.141 1.482 11.890 1.00 97.31 90 GLU A O 1
ATOM 708 N N . SER A 1 91 ? 11.581 0.185 10.935 1.00 97.88 91 SER A N 1
ATOM 709 C CA . SER A 1 91 ? 11.908 -1.025 11.694 1.00 97.88 91 SER A CA 1
ATOM 710 C C . SER A 1 91 ? 12.215 -2.232 10.808 1.00 97.88 91 SER A C 1
ATOM 712 O O . SER A 1 91 ? 11.856 -2.280 9.635 1.00 97.88 91 SER A O 1
ATOM 714 N N . GLN A 1 92 ? 12.903 -3.231 11.377 1.00 97.62 92 GLN A N 1
ATOM 715 C CA . GLN A 1 92 ? 13.123 -4.502 10.679 1.00 97.62 92 GLN A CA 1
ATOM 716 C C . GLN A 1 92 ? 11.798 -5.220 10.417 1.00 97.62 92 GLN A C 1
ATOM 718 O O . GLN A 1 92 ? 11.600 -5.731 9.327 1.00 97.62 92 GLN A O 1
ATOM 723 N N . LEU A 1 93 ? 10.869 -5.174 11.378 1.00 96.69 93 LEU A N 1
ATOM 724 C CA . LEU A 1 93 ? 9.538 -5.747 11.211 1.00 96.69 93 LEU A CA 1
ATOM 725 C C . LEU A 1 93 ? 8.811 -5.137 10.006 1.00 96.69 93 LEU A C 1
ATOM 727 O O . LEU A 1 93 ? 8.227 -5.867 9.222 1.00 96.69 93 LEU A O 1
ATOM 731 N N . GLU A 1 94 ? 8.859 -3.817 9.828 1.00 96.06 94 GLU A N 1
ATOM 732 C CA . GLU A 1 94 ? 8.236 -3.161 8.670 1.00 96.06 94 GLU A CA 1
ATOM 733 C C . GLU A 1 94 ? 8.873 -3.570 7.341 1.00 96.06 94 GLU A C 1
ATOM 735 O O . GLU A 1 94 ? 8.146 -3.777 6.371 1.00 96.06 94 GLU A O 1
ATOM 740 N N . ARG A 1 95 ? 10.205 -3.719 7.292 1.00 97.12 95 ARG A N 1
ATOM 741 C CA . ARG A 1 95 ? 10.897 -4.245 6.103 1.00 97.12 95 ARG A CA 1
ATOM 742 C C . ARG A 1 95 ? 10.438 -5.666 5.805 1.00 97.12 95 ARG A C 1
ATOM 744 O O . ARG A 1 95 ? 9.939 -5.908 4.715 1.00 97.12 95 ARG A O 1
ATOM 751 N N . ASP A 1 96 ? 10.506 -6.549 6.800 1.00 95.44 96 ASP A N 1
ATOM 752 C CA . ASP A 1 96 ? 10.131 -7.959 6.668 1.00 95.44 96 ASP A CA 1
ATOM 753 C C . ASP A 1 96 ? 8.672 -8.107 6.205 1.00 95.44 96 ASP A C 1
ATOM 755 O O . ASP A 1 96 ? 8.373 -8.944 5.358 1.00 95.44 96 ASP A O 1
ATOM 759 N N . MET A 1 97 ? 7.763 -7.285 6.745 1.00 94.19 97 MET A N 1
ATOM 760 C CA . MET A 1 97 ? 6.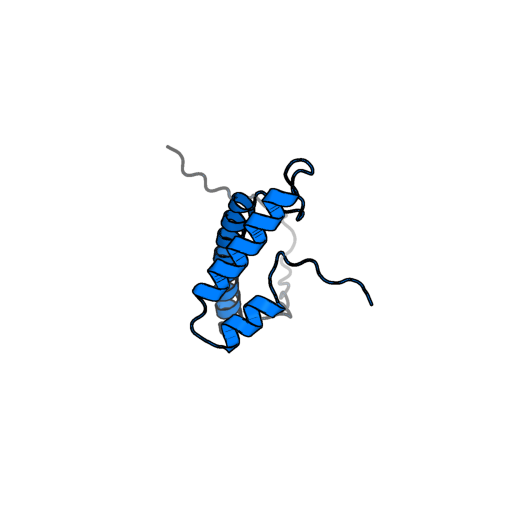351 -7.271 6.352 1.00 94.19 97 MET A CA 1
ATOM 761 C C . MET A 1 97 ? 6.141 -6.711 4.943 1.00 94.19 97 MET A C 1
ATOM 763 O O . MET A 1 97 ? 5.244 -7.172 4.247 1.00 94.19 97 MET A O 1
ATOM 767 N N . THR A 1 98 ? 6.939 -5.725 4.526 1.00 93.56 98 THR A N 1
ATOM 768 C CA . THR A 1 98 ? 6.867 -5.158 3.171 1.00 93.56 98 THR A CA 1
ATOM 769 C C . THR A 1 98 ? 7.345 -6.176 2.140 1.00 93.56 98 THR A C 1
ATOM 771 O O . THR A 1 98 ? 6.632 -6.407 1.173 1.00 93.56 98 THR A O 1
ATOM 774 N N . GLU A 1 99 ? 8.486 -6.827 2.383 1.00 92.56 99 GLU A N 1
ATOM 775 C CA . GLU A 1 99 ? 9.057 -7.848 1.491 1.00 92.56 99 GLU A CA 1
ATOM 776 C C . GLU A 1 99 ? 8.146 -9.083 1.378 1.00 92.56 99 GLU A C 1
ATOM 778 O O . GLU A 1 99 ? 7.960 -9.621 0.296 1.00 92.56 99 GLU A O 1
ATOM 783 N N . GLN A 1 100 ? 7.532 -9.538 2.479 1.00 90.88 100 GLN A N 1
ATOM 784 C CA . GLN A 1 100 ? 6.680 -10.741 2.468 1.00 90.88 100 GLN A CA 1
ATOM 785 C C . GLN A 1 100 ? 5.274 -10.522 1.901 1.00 90.88 100 GLN A C 1
ATOM 787 O O . GLN A 1 100 ? 4.589 -11.490 1.563 1.00 90.88 100 GLN A O 1
ATOM 792 N N . HIS A 1 101 ? 4.792 -9.280 1.886 1.00 90.69 101 HIS A N 1
ATOM 793 C CA . HIS A 1 101 ? 3.397 -8.970 1.572 1.00 90.69 101 HIS A CA 1
ATOM 794 C C . HIS A 1 101 ? 3.262 -7.853 0.543 1.00 90.69 101 HIS A C 1
ATOM 796 O O . HIS A 1 101 ? 2.255 -7.135 0.544 1.00 90.69 101 HIS A O 1
ATOM 802 N N . TRP A 1 102 ? 4.266 -7.686 -0.321 1.00 90.56 102 TRP A N 1
ATOM 803 C CA . TRP A 1 102 ? 4.226 -6.666 -1.352 1.00 90.56 102 TRP A CA 1
ATOM 804 C C . TRP A 1 102 ? 2.998 -6.874 -2.259 1.00 90.56 102 TRP A C 1
ATOM 806 O O . TRP A 1 102 ? 2.876 -7.920 -2.892 1.00 90.56 102 TRP A O 1
ATOM 816 N N . PRO A 1 103 ? 2.060 -5.908 -2.353 1.00 86.81 103 PRO A N 1
ATOM 817 C CA . PRO A 1 103 ? 0.776 -6.131 -3.031 1.00 86.81 103 PRO A CA 1
ATOM 818 C C . PRO A 1 103 ? 0.851 -6.346 -4.547 1.00 86.81 103 PRO A C 1
ATOM 820 O O . PRO A 1 103 ? -0.180 -6.621 -5.163 1.00 86.81 103 PRO A O 1
ATOM 823 N N . PHE A 1 104 ? 2.018 -6.107 -5.148 1.00 87.06 104 PHE A N 1
ATOM 824 C CA . PHE A 1 104 ? 2.250 -6.201 -6.589 1.00 87.06 104 PHE A CA 1
ATOM 825 C C . PHE A 1 104 ? 3.302 -7.245 -6.953 1.00 87.06 104 PHE A C 1
ATOM 827 O O . PHE A 1 104 ? 3.617 -7.363 -8.136 1.00 87.06 104 PHE A O 1
ATOM 834 N N . ASP A 1 105 ? 3.855 -7.950 -5.966 1.00 85.06 105 ASP A N 1
ATOM 835 C CA . ASP A 1 105 ? 4.632 -9.143 -6.265 1.00 85.06 105 ASP A CA 1
ATOM 836 C C . ASP A 1 105 ? 3.646 -10.244 -6.659 1.00 85.06 105 ASP A C 1
ATOM 838 O O . ASP A 1 105 ? 2.572 -10.369 -6.056 1.00 85.06 105 ASP A O 1
ATOM 842 N N . ASP A 1 106 ? 3.962 -10.972 -7.727 1.00 68.06 106 ASP A N 1
ATOM 843 C CA . ASP A 1 106 ? 3.124 -12.092 -8.143 1.00 68.06 106 ASP A CA 1
ATOM 844 C C . ASP A 1 106 ? 3.182 -13.142 -7.034 1.00 68.06 106 ASP A C 1
ATOM 846 O O . ASP A 1 106 ? 4.253 -13.461 -6.514 1.00 68.06 106 ASP A O 1
ATOM 850 N N . PHE A 1 107 ? 2.030 -13.655 -6.617 1.00 62.44 107 PHE A N 1
ATOM 851 C CA . PHE A 1 107 ? 2.049 -14.753 -5.664 1.00 62.44 107 PHE A CA 1
ATOM 852 C C . PHE A 1 107 ? 2.558 -15.969 -6.437 1.00 62.44 107 PHE A C 1
ATOM 854 O O . PHE A 1 107 ? 1.906 -16.370 -7.396 1.00 62.44 107 PHE A O 1
ATOM 861 N N . ASP A 1 108 ? 3.699 -16.549 -6.046 1.00 59.03 108 ASP A N 1
ATOM 862 C CA . ASP A 1 108 ? 4.163 -17.827 -6.602 1.00 59.03 108 ASP A CA 1
ATOM 863 C C . ASP A 1 108 ? 3.053 -18.878 -6.368 1.00 59.03 108 ASP A C 1
ATOM 865 O O . ASP A 1 108 ? 2.938 -19.479 -5.298 1.00 59.03 108 ASP A O 1
ATOM 869 N N . GLU A 1 109 ? 2.187 -19.087 -7.366 1.00 56.72 109 GLU A N 1
ATOM 870 C CA . GLU A 1 109 ? 1.138 -20.119 -7.364 1.00 56.72 109 GLU A CA 1
ATOM 871 C C . GLU A 1 109 ? 1.721 -21.533 -7.577 1.00 56.72 109 GLU A C 1
ATOM 873 O O . GLU A 1 109 ? 0.976 -22.511 -7.687 1.00 56.72 109 GLU A O 1
ATOM 878 N N . ASP A 1 110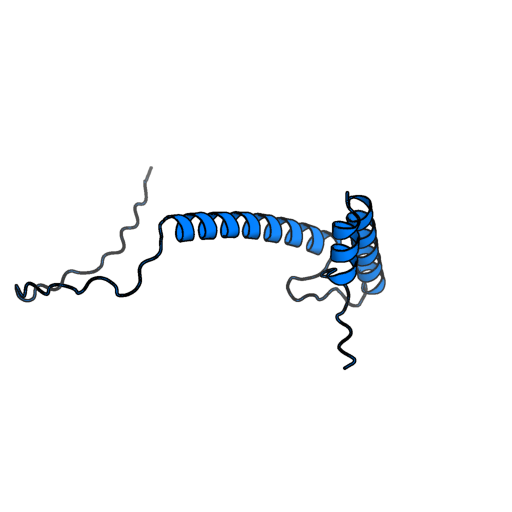 ? 3.051 -21.657 -7.608 1.00 56.91 110 ASP A N 1
ATOM 879 C CA . ASP A 1 110 ? 3.790 -22.913 -7.710 1.00 56.91 110 ASP A CA 1
ATOM 880 C C . ASP A 1 110 ? 3.737 -23.692 -6.377 1.00 56.91 110 ASP A C 1
ATOM 882 O O . ASP A 1 110 ? 4.677 -23.710 -5.577 1.00 56.91 110 ASP A O 1
ATOM 886 N N . GLY A 1 111 ? 2.592 -24.343 -6.142 1.00 46.38 111 GLY A N 1
ATOM 887 C CA . GLY A 1 111 ? 2.362 -25.353 -5.098 1.00 46.38 111 GLY A CA 1
ATOM 888 C C . GLY A 1 111 ? 2.634 -26.790 -5.537 1.00 46.38 111 GLY A C 1
ATOM 889 O O . GLY A 1 111 ? 2.316 -27.146 -6.695 1.00 46.38 111 GLY A O 1
#

Foldseek 3Di:
DDDDPPDDDDDDDDDDPDPPPDDPDPDDDDPVVVVVVVVVVVVVVVVVVVVVVLCVQLQADPVRDHDPVCVVVSVVSLVVVLVVQCVPDPDPVSNVCSVVCVPNDDDPPPD

Radius of gyration: 24.93 Å; chains: 1; bounding box: 69×53×47 Å